Protein AF-A0A538T3M8-F1 (afdb_monomer_lite)

InterPro domains:
  IPR000246 Peptidase T2, asparaginase 2 [PF01112] (1-64)
  IPR029055 Nucleophile aminohydrolases, N-terminal [SSF56235] (3-67)

Secondary structure (DSSP, 8-state):
-EETTEEEEEEE-HHHHHHTTHHHHHHHHHHTT--HHHHHHHHHHTS-TTS-EEEEEEESS-EEEEESS---------

Foldseek 3Di:
DQDQFWFKDKDWDVVQCVVVVLRVQLVVVSVVPDAQAVSQAVSQVPRPLVIWMWMWMAGPVGIHTDISDDDDDDDDDD

Structure (mmCIF, N/CA/C/O backbone):
data_AF-A0A538T3M8-F1
#
_entry.id   AF-A0A538T3M8-F1
#
loop_
_atom_site.group_PDB
_atom_site.id
_atom_site.type_symbol
_atom_site.label_atom_id
_atom_site.label_alt_id
_atom_site.label_comp_id
_atom_site.label_asym_id
_atom_site.label_entity_id
_atom_site.label_seq_id
_atom_site.pdbx_PDB_ins_code
_atom_site.Cartn_x
_atom_site.Cartn_y
_atom_site.Cartn_z
_atom_site.occupancy
_atom_site.B_iso_or_equiv
_atom_site.auth_seq_id
_atom_site.auth_comp_id
_atom_site.auth_asym_id
_atom_site.auth_atom_id
_atom_site.pdbx_PDB_model_num
ATOM 1 N N . TYR A 1 1 ? 3.207 5.340 4.434 1.00 98.44 1 TYR A N 1
ATOM 2 C CA . TYR A 1 1 ? 2.212 6.427 4.515 1.00 98.44 1 TYR A CA 1
ATOM 3 C C . TYR A 1 1 ? 1.190 6.061 5.579 1.00 98.44 1 TYR A C 1
ATOM 5 O O . TYR A 1 1 ? 0.849 4.890 5.660 1.00 98.44 1 TYR A O 1
ATOM 13 N N . ALA A 1 2 ? 0.725 7.006 6.395 1.00 98.56 2 ALA A N 1
ATOM 14 C CA . ALA A 1 2 ? -0.291 6.752 7.417 1.00 98.56 2 ALA A CA 1
ATOM 15 C C . ALA A 1 2 ? -1.263 7.934 7.517 1.00 98.56 2 ALA A C 1
ATOM 17 O O . ALA A 1 2 ? -0.843 9.084 7.416 1.00 98.56 2 ALA A O 1
ATOM 18 N N . GLY A 1 3 ? -2.544 7.637 7.729 1.00 98.38 3 GLY A N 1
ATOM 19 C CA . GLY A 1 3 ? -3.612 8.622 7.879 1.00 98.38 3 GLY A CA 1
ATOM 20 C C . GLY A 1 3 ? -4.885 8.007 8.477 1.00 98.38 3 GLY A C 1
ATOM 21 O O . GLY A 1 3 ? -4.882 6.834 8.853 1.00 98.38 3 GLY A O 1
ATOM 22 N N . PRO A 1 4 ? -5.994 8.764 8.577 1.00 98.38 4 PRO A N 1
ATOM 23 C CA . PRO A 1 4 ? -7.203 8.310 9.268 1.00 98.38 4 PRO A CA 1
ATOM 24 C C . PRO A 1 4 ? -7.822 7.015 8.732 1.00 98.38 4 PRO A C 1
ATOM 26 O O . PRO A 1 4 ? -8.519 6.340 9.487 1.00 98.38 4 PRO A O 1
ATOM 29 N N . ALA A 1 5 ? -7.603 6.675 7.457 1.00 98.31 5 ALA A N 1
ATOM 30 C CA . ALA A 1 5 ? -8.134 5.456 6.847 1.00 98.31 5 ALA A CA 1
ATOM 31 C C . ALA A 1 5 ? -7.279 4.205 7.128 1.00 98.31 5 ALA A C 1
ATOM 33 O O . ALA A 1 5 ? -7.796 3.094 7.038 1.00 98.31 5 ALA A O 1
ATOM 34 N N . GLY A 1 6 ? -6.000 4.366 7.485 1.00 98.38 6 GLY A N 1
ATOM 35 C CA . GLY A 1 6 ? -5.067 3.251 7.637 1.00 98.38 6 GLY A CA 1
ATOM 36 C C . GLY A 1 6 ? -3.596 3.643 7.489 1.00 98.38 6 GLY A C 1
ATOM 37 O O . GLY A 1 6 ? -3.235 4.823 7.452 1.00 98.38 6 GLY A O 1
ATOM 38 N N . ALA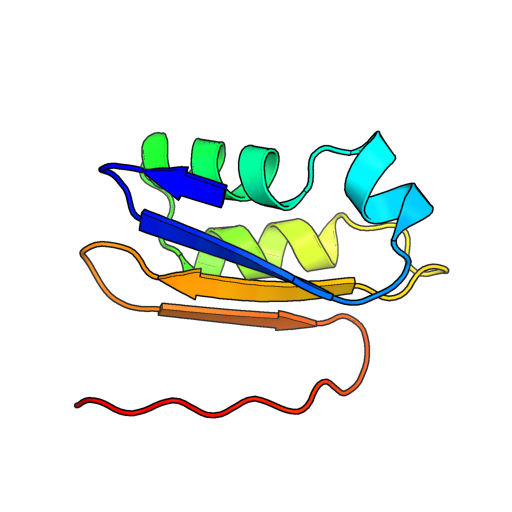 A 1 7 ? -2.729 2.642 7.381 1.00 98.81 7 ALA A N 1
ATOM 39 C CA . ALA A 1 7 ? -1.300 2.828 7.153 1.00 98.81 7 ALA A CA 1
ATOM 40 C C . ALA A 1 7 ? -0.746 1.778 6.189 1.00 98.81 7 ALA A C 1
ATOM 42 O O . ALA A 1 7 ? -1.235 0.655 6.135 1.00 98.81 7 ALA A O 1
ATOM 43 N N . VAL A 1 8 ? 0.285 2.158 5.436 1.00 98.88 8 VAL A N 1
ATOM 44 C CA . VAL A 1 8 ? 0.962 1.332 4.430 1.00 98.88 8 VAL A CA 1
ATOM 45 C C . VAL A 1 8 ? 2.473 1.505 4.564 1.00 98.88 8 VAL A C 1
ATOM 47 O O . VAL A 1 8 ? 2.964 2.641 4.601 1.00 98.88 8 VAL A O 1
ATOM 50 N N . ALA A 1 9 ? 3.215 0.401 4.573 1.00 98.75 9 ALA A N 1
ATOM 51 C CA . ALA A 1 9 ? 4.671 0.381 4.458 1.00 98.75 9 ALA A CA 1
ATOM 52 C C . ALA A 1 9 ? 5.101 -0.444 3.237 1.00 98.75 9 ALA A C 1
ATOM 54 O O . ALA A 1 9 ? 4.446 -1.424 2.881 1.00 98.75 9 ALA A O 1
ATOM 55 N N . CYS A 1 10 ? 6.200 -0.028 2.606 1.00 98.62 10 CYS A N 1
ATOM 56 C CA . CYS A 1 10 ? 6.742 -0.652 1.401 1.00 98.62 10 CYS A CA 1
ATOM 57 C C . CYS A 1 10 ? 8.178 -1.130 1.634 1.00 98.62 10 CYS A C 1
ATOM 59 O O . CYS A 1 10 ? 8.919 -0.508 2.393 1.00 98.62 10 CYS A O 1
ATOM 61 N N . THR A 1 11 ? 8.578 -2.172 0.912 1.00 98.56 11 THR A N 1
ATOM 62 C CA . THR A 1 11 ? 9.965 -2.629 0.754 1.00 98.56 11 THR A CA 1
ATOM 63 C C . THR A 1 11 ? 10.192 -3.095 -0.689 1.00 98.56 11 THR A C 1
ATOM 65 O O . THR A 1 11 ? 9.217 -3.355 -1.398 1.00 98.56 11 THR A O 1
ATOM 68 N N . GLY A 1 12 ? 11.446 -3.193 -1.129 1.00 98.19 12 GLY A N 1
ATOM 69 C CA . GLY A 1 12 ? 11.826 -3.567 -2.496 1.00 98.19 12 GLY A CA 1
ATOM 70 C C . GLY A 1 12 ? 12.681 -2.500 -3.181 1.00 98.19 12 GLY A C 1
ATOM 71 O O . GLY A 1 12 ? 13.459 -1.817 -2.517 1.00 98.19 12 GLY A O 1
ATOM 72 N N . GLU A 1 13 ? 12.521 -2.348 -4.498 1.00 98.38 13 GLU A N 1
ATOM 73 C CA . GLU A 1 13 ? 13.283 -1.391 -5.315 1.00 98.38 13 GLU A CA 1
ATOM 74 C C . GLU A 1 13 ? 12.866 0.060 -5.004 1.00 98.38 13 GLU A C 1
ATOM 76 O O . GLU A 1 13 ? 11.826 0.549 -5.465 1.00 98.38 13 GLU A O 1
ATOM 81 N N . GLY A 1 14 ? 13.670 0.752 -4.193 1.00 97.88 14 GLY A N 1
ATOM 82 C CA . GLY A 1 14 ? 13.326 2.048 -3.600 1.00 97.88 14 GLY A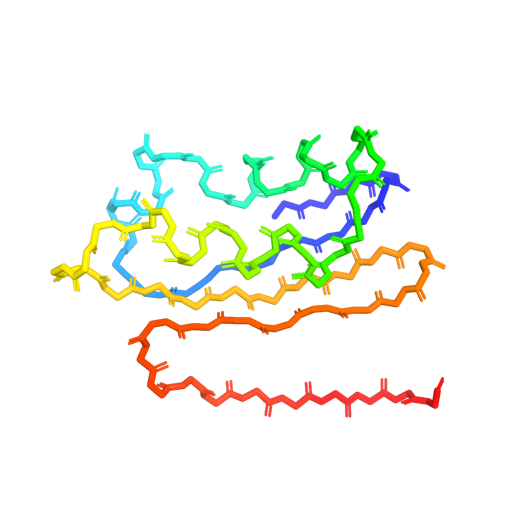 CA 1
ATOM 83 C C . GLY A 1 14 ? 13.005 3.131 -4.631 1.00 97.88 14 GLY A C 1
ATOM 84 O O . GLY A 1 14 ? 12.019 3.858 -4.497 1.00 97.88 14 GLY A O 1
ATOM 85 N N . GLU A 1 15 ? 13.784 3.202 -5.702 1.00 98.31 15 GLU A N 1
ATOM 86 C CA . GLU A 1 15 ? 13.659 4.168 -6.786 1.00 98.31 15 GLU A CA 1
ATOM 87 C C . GLU A 1 15 ? 12.305 4.034 -7.489 1.00 98.31 15 GLU A C 1
ATOM 89 O O . GLU A 1 15 ? 11.636 5.028 -7.781 1.00 98.31 15 GLU A O 1
ATOM 94 N N . GLU A 1 16 ? 11.862 2.803 -7.738 1.00 98.38 16 GLU A N 1
ATOM 95 C CA . GLU A 1 16 ? 10.595 2.533 -8.417 1.00 98.38 16 GLU A CA 1
ATOM 96 C C . GLU A 1 16 ? 9.391 2.695 -7.484 1.00 98.38 16 GLU A C 1
ATOM 98 O O . GLU A 1 16 ? 8.322 3.125 -7.939 1.00 98.38 16 GLU A O 1
ATOM 103 N N . ILE A 1 17 ? 9.580 2.422 -6.189 1.00 98.50 17 ILE A N 1
ATOM 104 C CA . ILE A 1 17 ? 8.619 2.706 -5.118 1.00 98.50 17 ILE A CA 1
ATOM 105 C C . ILE A 1 17 ? 8.372 4.218 -5.001 1.00 98.50 17 ILE A C 1
ATOM 107 O O . ILE A 1 17 ? 7.213 4.643 -4.931 1.00 98.50 17 ILE A O 1
ATOM 111 N N . ILE A 1 18 ? 9.437 5.030 -5.028 1.00 98.44 18 ILE A N 1
ATOM 112 C CA . ILE A 1 18 ? 9.365 6.498 -4.959 1.00 98.44 18 ILE A CA 1
ATOM 113 C C . ILE A 1 18 ? 8.682 7.065 -6.205 1.00 98.44 18 ILE A C 1
ATOM 115 O O . ILE A 1 18 ? 7.720 7.819 -6.071 1.00 98.44 18 ILE A O 1
ATOM 119 N N . LYS A 1 19 ? 9.108 6.663 -7.413 1.00 98.19 19 LYS A N 1
ATOM 120 C CA . LYS A 1 19 ? 8.534 7.155 -8.685 1.00 98.19 19 LYS A CA 1
ATOM 121 C C . LYS A 1 19 ? 7.016 6.969 -8.784 1.00 98.19 19 LYS A C 1
ATOM 123 O O . LYS A 1 19 ? 6.350 7.750 -9.455 1.00 98.19 19 LYS A O 1
ATOM 128 N N . ARG A 1 20 ? 6.469 5.935 -8.136 1.00 98.00 20 ARG A N 1
ATOM 129 C CA . ARG A 1 20 ? 5.029 5.607 -8.140 1.00 98.00 20 ARG A CA 1
ATOM 130 C C . ARG A 1 20 ? 4.284 6.051 -6.885 1.00 98.00 20 ARG A C 1
ATOM 132 O O . ARG A 1 20 ? 3.091 5.767 -6.763 1.00 98.00 20 ARG A O 1
ATOM 139 N N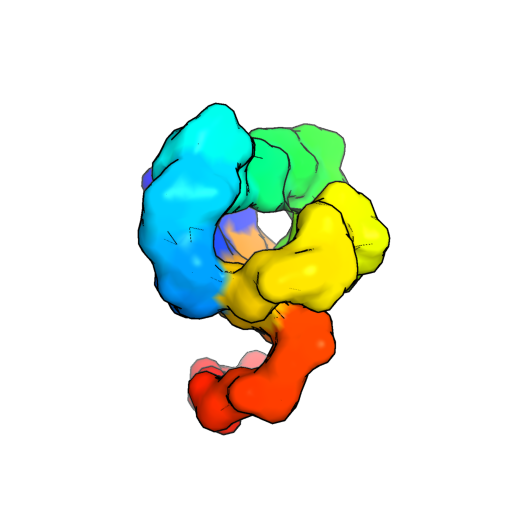 . PHE A 1 21 ? 4.970 6.700 -5.942 1.00 98.00 21 PHE A N 1
ATOM 140 C CA . PHE A 1 21 ? 4.410 7.077 -4.644 1.00 98.00 21 PHE A CA 1
ATOM 141 C C . PHE A 1 21 ? 3.708 5.896 -3.948 1.00 98.00 21 PHE A C 1
ATOM 143 O O . PHE A 1 21 ? 2.620 6.054 -3.397 1.00 98.00 21 PHE A O 1
ATOM 150 N N . MET A 1 22 ? 4.297 4.692 -3.990 1.00 98.62 22 MET A N 1
ATOM 151 C CA . MET A 1 22 ? 3.556 3.438 -3.759 1.00 98.62 22 MET A CA 1
ATOM 152 C C . MET A 1 22 ? 2.745 3.405 -2.460 1.00 98.62 22 MET A C 1
ATOM 154 O O . MET A 1 22 ? 1.568 3.054 -2.490 1.00 98.62 22 MET A O 1
ATOM 158 N N . ALA A 1 23 ? 3.330 3.813 -1.328 1.00 98.75 23 ALA A N 1
ATOM 159 C CA . ALA A 1 23 ? 2.616 3.804 -0.050 1.00 98.75 23 ALA A CA 1
ATOM 160 C C . ALA A 1 23 ? 1.392 4.738 -0.055 1.00 98.75 23 ALA A C 1
ATOM 162 O O . ALA A 1 23 ? 0.358 4.400 0.514 1.00 98.75 23 ALA A O 1
ATOM 163 N N . HIS A 1 24 ? 1.510 5.907 -0.692 1.00 98.75 24 HIS A N 1
ATOM 164 C CA . HIS A 1 24 ? 0.413 6.865 -0.833 1.00 98.75 24 HIS A CA 1
ATOM 165 C C . HIS A 1 24 ? -0.644 6.348 -1.817 1.00 98.75 24 HIS A C 1
ATOM 167 O O . HIS A 1 24 ? -1.830 6.381 -1.518 1.00 98.75 24 HIS A O 1
ATOM 173 N N . SER A 1 25 ? -0.226 5.805 -2.961 1.00 98.62 25 SER A N 1
ATOM 174 C CA . SER A 1 25 ? -1.128 5.248 -3.976 1.00 98.62 25 SER A CA 1
ATOM 175 C C . SER A 1 25 ? -1.982 4.095 -3.433 1.00 98.62 25 SER A C 1
ATOM 177 O O . SER A 1 25 ? -3.173 4.019 -3.730 1.00 98.62 25 SER A O 1
ATOM 179 N N . VAL A 1 26 ? -1.413 3.223 -2.593 1.00 98.81 26 VAL A N 1
ATOM 180 C CA . VAL A 1 26 ? -2.169 2.168 -1.895 1.00 98.81 26 VAL A CA 1
ATOM 181 C C . VAL A 1 26 ? -3.093 2.765 -0.833 1.00 98.81 26 VAL A C 1
ATOM 183 O O . VAL A 1 26 ? -4.261 2.388 -0.768 1.00 98.81 26 VAL A O 1
ATOM 186 N N . TYR A 1 27 ? -2.607 3.725 -0.037 1.00 98.88 27 TYR A N 1
ATOM 187 C CA . TYR A 1 27 ? -3.432 4.401 0.967 1.00 98.88 27 TYR A CA 1
ATOM 188 C C . TYR A 1 27 ? -4.669 5.067 0.346 1.00 98.88 27 TYR A C 1
ATOM 190 O O . TYR A 1 27 ? -5.765 4.922 0.875 1.00 98.88 27 TYR A O 1
ATOM 198 N N . GLU A 1 28 ? -4.532 5.725 -0.805 1.00 98.75 28 GLU A N 1
ATOM 199 C CA . GLU A 1 28 ? -5.651 6.360 -1.514 1.00 98.75 28 GLU A CA 1
ATOM 200 C C . GLU A 1 28 ? -6.739 5.365 -1.929 1.00 98.75 28 GLU A C 1
ATOM 202 O O . GLU A 1 28 ? -7.922 5.702 -1.955 1.00 98.75 28 GLU A O 1
ATOM 207 N N . ARG A 1 29 ? -6.369 4.118 -2.235 1.00 98.50 29 ARG A N 1
ATOM 208 C CA . ARG A 1 29 ? -7.342 3.058 -2.533 1.00 98.50 29 ARG A CA 1
ATOM 209 C C . ARG A 1 29 ? -8.109 2.649 -1.280 1.00 98.50 29 ARG A C 1
ATOM 211 O O . ARG A 1 29 ? -9.327 2.503 -1.345 1.00 98.50 29 ARG A O 1
ATOM 218 N N . ILE A 1 30 ? -7.410 2.526 -0.151 1.00 98.75 30 ILE A N 1
ATOM 219 C CA . ILE A 1 30 ? -8.023 2.249 1.156 1.00 98.75 30 ILE A CA 1
ATOM 220 C C . ILE A 1 30 ? -8.966 3.394 1.549 1.00 98.75 30 ILE A C 1
ATOM 222 O O . ILE A 1 30 ? -10.115 3.161 1.911 1.00 98.75 30 ILE A O 1
ATOM 226 N N . ALA A 1 31 ? -8.530 4.647 1.393 1.00 98.56 31 ALA A N 1
ATOM 227 C CA . ALA A 1 31 ? -9.351 5.830 1.652 1.00 98.56 31 ALA A CA 1
ATOM 228 C C . ALA A 1 31 ? -10.614 5.898 0.771 1.00 98.56 31 ALA A C 1
ATOM 230 O O . ALA A 1 31 ? -11.628 6.447 1.198 1.00 98.56 31 ALA A O 1
ATOM 231 N N . LYS A 1 32 ? -10.579 5.304 -0.429 1.00 98.38 32 LYS A N 1
ATOM 232 C CA . LYS A 1 32 ? -11.731 5.161 -1.340 1.00 98.38 32 LYS A CA 1
ATOM 233 C C . LYS A 1 32 ? -12.603 3.930 -1.056 1.00 98.38 32 LYS A C 1
ATOM 235 O O . LYS A 1 32 ? -13.570 3.705 -1.778 1.00 98.38 32 LYS A O 1
ATOM 240 N N . GLY A 1 33 ? -12.292 3.161 -0.013 1.00 97.88 33 GLY A N 1
ATOM 241 C CA . GLY A 1 33 ? -13.114 2.052 0.473 1.00 97.88 33 GLY A CA 1
ATOM 242 C C . GLY A 1 33 ? -12.626 0.653 0.100 1.00 97.88 33 GLY A C 1
ATOM 243 O O . GLY A 1 33 ? -13.316 -0.311 0.421 1.00 97.88 33 GLY A O 1
ATOM 244 N N . ALA A 1 34 ? -11.465 0.505 -0.549 1.00 98.38 34 ALA A N 1
ATOM 245 C CA . ALA A 1 34 ? -10.859 -0.817 -0.711 1.00 98.38 34 ALA A CA 1
ATOM 246 C C . ALA A 1 34 ? -10.386 -1.360 0.648 1.00 98.38 34 ALA A C 1
ATOM 248 O O . ALA A 1 34 ? -9.894 -0.596 1.478 1.00 98.38 34 ALA A O 1
ATOM 249 N N . SER A 1 35 ? -10.469 -2.676 0.855 1.00 98.50 35 SER A N 1
ATOM 250 C CA . SER A 1 35 ? -9.830 -3.293 2.020 1.00 98.50 35 SER A CA 1
ATOM 251 C C . SER A 1 35 ? -8.303 -3.190 1.908 1.00 98.50 35 SER A C 1
ATOM 253 O O . SER A 1 35 ? -7.745 -3.191 0.804 1.00 98.50 35 SER A O 1
ATOM 255 N N . ALA A 1 36 ? -7.603 -3.144 3.044 1.00 98.50 36 ALA A N 1
ATOM 256 C CA . ALA A 1 36 ? -6.142 -3.147 3.088 1.00 98.50 36 ALA A CA 1
ATOM 257 C C . ALA A 1 36 ? -5.551 -4.325 2.298 1.00 98.50 36 ALA A C 1
ATOM 259 O O . ALA A 1 36 ? -4.560 -4.150 1.591 1.00 98.50 36 ALA A O 1
ATOM 260 N N . ARG A 1 37 ? -6.189 -5.501 2.373 1.00 98.50 37 ARG A N 1
ATOM 261 C CA . ARG A 1 37 ? -5.795 -6.709 1.642 1.00 98.50 37 ARG A CA 1
ATOM 262 C C . ARG A 1 37 ? -5.927 -6.542 0.130 1.00 98.50 37 ARG A C 1
ATOM 264 O O . ARG A 1 37 ? -4.936 -6.710 -0.578 1.00 98.50 37 ARG A O 1
ATOM 271 N N . ASP A 1 38 ? -7.100 -6.152 -0.360 1.00 98.69 38 ASP A N 1
ATOM 272 C CA . ASP A 1 38 ? -7.323 -5.997 -1.803 1.00 98.69 38 ASP A CA 1
ATOM 273 C C . ASP A 1 38 ? -6.419 -4.907 -2.390 1.00 98.69 38 ASP A C 1
ATOM 275 O O . ASP A 1 38 ? -5.882 -5.046 -3.492 1.00 98.69 38 ASP A O 1
ATOM 279 N N . ALA A 1 39 ? -6.209 -3.823 -1.633 1.00 98.75 39 ALA A N 1
ATOM 280 C CA . ALA A 1 39 ? -5.370 -2.711 -2.049 1.00 98.75 39 ALA A CA 1
ATOM 281 C C . ALA A 1 39 ? -3.900 -3.116 -2.237 1.00 98.75 39 ALA A C 1
ATOM 283 O O . ALA A 1 39 ? -3.302 -2.731 -3.245 1.00 98.75 39 ALA A O 1
ATOM 284 N N . VAL A 1 40 ? -3.314 -3.886 -1.309 1.00 98.81 40 VAL A N 1
ATOM 285 C CA . VAL A 1 40 ? -1.921 -4.344 -1.458 1.00 98.81 40 VAL A CA 1
ATOM 286 C C . VAL A 1 40 ? -1.784 -5.418 -2.531 1.00 98.81 40 VAL A C 1
ATOM 288 O O . VAL A 1 40 ? -0.839 -5.363 -3.316 1.00 98.81 40 VAL A O 1
ATOM 291 N N . GLU A 1 41 ? -2.728 -6.358 -2.623 1.00 98.69 41 GLU A N 1
ATOM 292 C CA . GLU A 1 41 ? -2.679 -7.426 -3.623 1.00 98.69 41 GLU A CA 1
ATOM 293 C C . GLU A 1 41 ? -2.753 -6.868 -5.051 1.00 98.69 41 GLU A C 1
ATOM 295 O O . GLU A 1 41 ? -1.971 -7.266 -5.916 1.00 98.69 41 GLU A O 1
ATOM 300 N N . GLU A 1 42 ? -3.648 -5.911 -5.316 1.00 98.50 42 GLU A N 1
ATOM 301 C CA . GLU A 1 42 ? -3.731 -5.295 -6.641 1.00 98.50 42 GLU A CA 1
ATOM 302 C C . GLU A 1 42 ? -2.512 -4.424 -6.953 1.00 98.50 42 GLU A C 1
ATOM 304 O O . GLU A 1 42 ? -2.023 -4.441 -8.082 1.00 98.50 42 GLU A O 1
ATOM 309 N N . ALA A 1 43 ? -1.977 -3.710 -5.961 1.00 98.50 43 ALA A N 1
ATOM 310 C CA . ALA A 1 43 ? -0.772 -2.912 -6.150 1.00 98.50 43 ALA A CA 1
ATOM 311 C C . ALA A 1 43 ? 0.443 -3.772 -6.520 1.00 98.50 43 ALA A C 1
ATOM 313 O O . ALA A 1 43 ? 1.200 -3.388 -7.408 1.00 98.50 43 ALA A O 1
ATOM 314 N N . VAL A 1 44 ? 0.601 -4.946 -5.898 1.00 98.56 44 VAL A N 1
ATOM 315 C CA . VAL A 1 44 ? 1.649 -5.904 -6.274 1.00 98.56 44 VAL A CA 1
ATOM 316 C C . VAL A 1 44 ? 1.404 -6.487 -7.664 1.00 98.56 44 VAL A C 1
ATOM 318 O O . VAL A 1 44 ? 2.341 -6.534 -8.458 1.00 98.56 44 VAL A O 1
ATOM 321 N N . ARG A 1 45 ? 0.162 -6.870 -8.001 1.00 98.31 45 ARG A N 1
ATOM 322 C CA . ARG A 1 45 ? -0.184 -7.379 -9.345 1.00 98.31 45 ARG A CA 1
ATOM 323 C C . ARG A 1 45 ? 0.103 -6.367 -10.459 1.00 98.31 45 ARG A C 1
ATOM 325 O O . ARG A 1 45 ? 0.479 -6.767 -11.553 1.00 98.31 45 ARG A O 1
ATOM 332 N N . ALA A 1 46 ? -0.088 -5.077 -10.192 1.00 97.56 46 ALA A N 1
ATOM 333 C CA . ALA A 1 46 ? 0.138 -4.004 -11.160 1.00 97.56 46 ALA A CA 1
ATOM 334 C C . ALA A 1 46 ? 1.594 -3.495 -11.200 1.00 97.56 46 ALA A C 1
ATOM 336 O O . ALA A 1 46 ? 1.931 -2.666 -12.051 1.00 97.56 46 ALA A O 1
ATOM 337 N N . PHE A 1 47 ? 2.461 -3.938 -10.283 1.00 97.94 47 PHE A N 1
ATOM 338 C CA . PHE A 1 47 ? 3.847 -3.481 -10.230 1.00 97.94 47 PHE A CA 1
ATOM 339 C C . PHE A 1 47 ? 4.693 -4.168 -11.315 1.00 97.94 47 PHE A C 1
ATOM 341 O O . PHE A 1 47 ? 4.499 -5.359 -11.565 1.00 97.94 47 PHE A O 1
ATOM 348 N N . PRO A 1 48 ? 5.639 -3.469 -11.977 1.00 97.12 48 PRO A N 1
ATOM 349 C CA . PRO A 1 48 ? 6.435 -4.087 -13.032 1.00 97.12 48 PRO A CA 1
ATOM 350 C C . PRO A 1 48 ? 7.216 -5.294 -12.507 1.00 97.12 48 PRO A C 1
ATOM 352 O O . PRO A 1 48 ? 8.018 -5.163 -11.587 1.00 97.12 48 PRO A O 1
ATOM 355 N N . GLU A 1 49 ? 7.027 -6.447 -13.145 1.00 95.81 49 GLU A N 1
ATOM 356 C CA . GLU A 1 49 ? 7.532 -7.743 -12.669 1.00 95.81 49 GLU A CA 1
ATOM 357 C C . GLU A 1 49 ? 9.053 -7.790 -12.465 1.00 95.81 49 GLU A C 1
ATOM 359 O O . GLU A 1 49 ? 9.543 -8.542 -11.625 1.00 95.81 49 GLU A O 1
ATOM 364 N N . ARG A 1 50 ? 9.809 -6.971 -13.208 1.00 97.56 50 ARG A N 1
ATOM 365 C CA . ARG A 1 50 ? 11.274 -6.896 -13.106 1.00 97.56 50 ARG A CA 1
ATOM 366 C C . ARG A 1 50 ? 11.789 -6.269 -11.806 1.00 97.56 50 ARG A C 1
ATOM 368 O O . ARG A 1 50 ? 12.983 -6.355 -11.556 1.00 97.56 50 ARG A O 1
ATOM 375 N N . PHE A 1 51 ? 10.933 -5.595 -11.041 1.00 98.19 51 PHE A N 1
ATOM 376 C CA . PHE A 1 51 ? 11.311 -4.897 -9.817 1.00 98.19 51 PHE A CA 1
ATOM 377 C C . PHE A 1 51 ? 10.644 -5.534 -8.614 1.00 98.19 51 PHE A C 1
ATOM 379 O O . PHE A 1 51 ? 9.474 -5.910 -8.672 1.00 98.19 51 PHE A O 1
ATOM 386 N N . ASP A 1 52 ? 11.363 -5.585 -7.505 1.00 98.25 52 ASP A N 1
ATOM 387 C CA . ASP A 1 52 ? 10.848 -6.185 -6.287 1.00 98.25 52 ASP A CA 1
ATOM 388 C C . ASP A 1 52 ? 9.939 -5.198 -5.549 1.00 98.25 52 ASP A C 1
ATOM 390 O O . ASP A 1 52 ? 10.246 -4.009 -5.421 1.00 98.25 52 ASP A O 1
ATOM 394 N N . LEU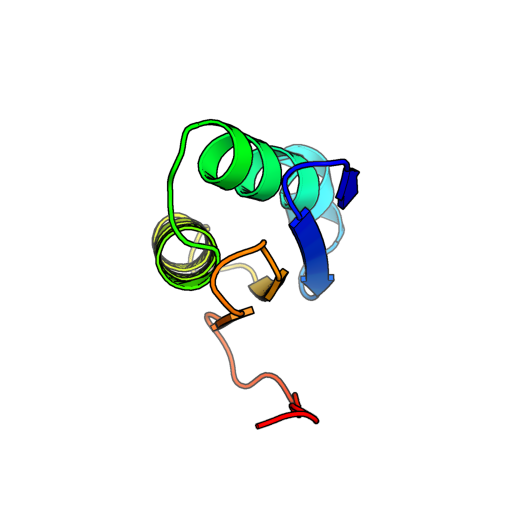 A 1 53 ? 8.810 -5.700 -5.055 1.00 98.75 53 LEU A N 1
ATOM 395 C CA . LEU A 1 53 ? 7.872 -4.958 -4.226 1.00 98.75 53 LEU A CA 1
ATOM 396 C C . LEU A 1 53 ? 7.268 -5.877 -3.171 1.00 98.75 53 LEU A C 1
ATOM 398 O O . LEU A 1 53 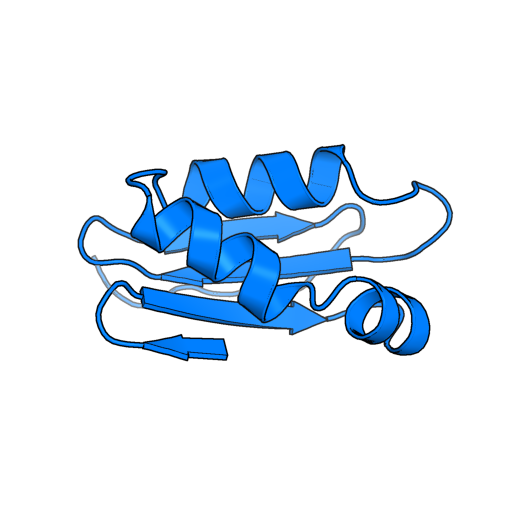? 6.708 -6.929 -3.483 1.00 98.75 53 LEU A O 1
ATOM 402 N N . GLY A 1 54 ? 7.311 -5.407 -1.932 1.00 98.81 54 GLY A N 1
ATOM 403 C CA . GLY A 1 54 ? 6.551 -5.926 -0.812 1.00 98.81 54 GLY A CA 1
ATOM 404 C C . GLY A 1 54 ? 5.784 -4.808 -0.116 1.00 98.81 54 GLY A C 1
ATOM 405 O O . GLY A 1 54 ? 6.268 -3.680 0.009 1.00 98.81 54 GLY A O 1
ATOM 406 N N . LEU A 1 55 ? 4.570 -5.119 0.317 1.00 98.88 55 LEU A N 1
ATOM 407 C CA . LEU A 1 55 ? 3.647 -4.193 0.953 1.00 98.88 55 LEU A CA 1
ATOM 408 C C . LEU A 1 55 ? 3.037 -4.843 2.189 1.00 98.88 55 LEU A C 1
ATOM 410 O O . LEU A 1 55 ? 2.591 -5.991 2.144 1.00 98.88 55 LEU A O 1
ATOM 414 N N . ILE A 1 56 ? 2.950 -4.063 3.261 1.00 98.81 56 ILE A N 1
ATOM 415 C CA . ILE A 1 56 ? 2.050 -4.333 4.382 1.00 98.81 56 ILE A CA 1
ATOM 416 C C . ILE A 1 56 ? 1.133 -3.132 4.570 1.00 98.81 56 ILE A C 1
ATOM 418 O O . ILE A 1 56 ? 1.565 -1.982 4.438 1.00 98.81 56 ILE A O 1
ATOM 422 N N . ALA A 1 57 ? -0.130 -3.396 4.874 1.00 98.81 57 ALA A N 1
ATOM 423 C CA . ALA A 1 57 ? -1.112 -2.365 5.153 1.00 98.81 57 ALA A CA 1
ATOM 424 C C . ALA A 1 57 ? -2.050 -2.777 6.284 1.00 98.81 57 ALA A C 1
ATOM 426 O O . ALA A 1 57 ? -2.313 -3.960 6.492 1.00 98.81 57 ALA A O 1
ATOM 427 N N . VAL A 1 58 ? -2.574 -1.782 6.988 1.00 98.44 58 VAL A N 1
ATOM 428 C CA . VAL A 1 58 ? -3.630 -1.926 7.995 1.00 98.44 58 VAL A CA 1
ATOM 429 C C . VAL A 1 58 ? -4.702 -0.874 7.746 1.00 98.44 58 VAL A C 1
ATOM 431 O O . VAL A 1 58 ? -4.384 0.252 7.356 1.0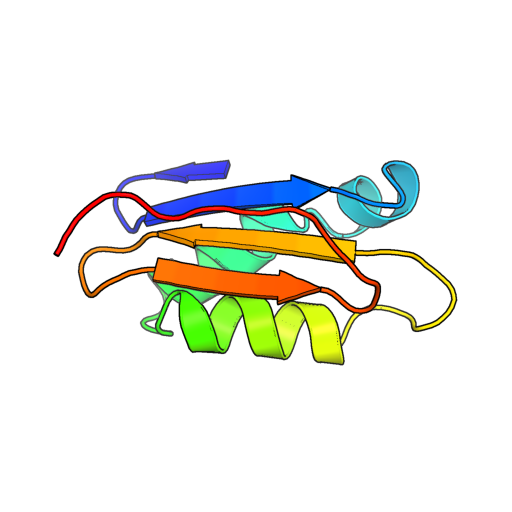0 98.44 58 VAL A O 1
ATOM 434 N N . ASP A 1 59 ? -5.957 -1.224 7.988 1.00 98.00 59 ASP A N 1
ATOM 435 C CA . ASP A 1 59 ? -7.102 -0.315 7.974 1.00 98.00 59 ASP A CA 1
ATOM 436 C C . ASP A 1 59 ? -8.013 -0.586 9.189 1.00 98.00 59 ASP A C 1
ATOM 438 O O . ASP A 1 59 ? -7.631 -1.273 10.136 1.00 98.00 59 ASP A O 1
ATOM 442 N N . ARG A 1 60 ? -9.221 -0.010 9.202 1.00 95.19 60 ARG A N 1
ATOM 443 C CA . ARG A 1 60 ? -10.197 -0.231 10.287 1.00 95.19 60 ARG A CA 1
ATOM 444 C C . ARG A 1 60 ? -10.807 -1.636 10.322 1.00 95.19 60 ARG A C 1
ATOM 446 O O . ARG A 1 60 ? -11.444 -1.976 11.314 1.00 95.19 60 ARG A O 1
ATOM 453 N N . GLN A 1 61 ? -10.695 -2.394 9.239 1.00 93.31 61 GLN A N 1
ATOM 454 C CA . GLN A 1 61 ? -11.355 -3.683 9.033 1.00 93.31 61 GLN A CA 1
ATOM 455 C C . GLN A 1 61 ? -10.370 -4.853 9.166 1.00 93.31 61 GLN A C 1
ATOM 457 O O . GLN A 1 61 ? -10.793 -5.978 9.419 1.00 93.31 61 GLN A O 1
ATOM 462 N N . GLY A 1 62 ? -9.067 -4.603 9.033 1.00 96.56 62 GLY A N 1
ATOM 463 C CA . GLY A 1 62 ? -8.028 -5.602 9.210 1.00 96.56 62 GLY A CA 1
ATOM 464 C C . GLY A 1 62 ? -6.686 -5.165 8.634 1.00 96.56 62 GLY A C 1
ATOM 465 O O . GLY A 1 62 ? -6.257 -4.017 8.755 1.00 96.56 62 GLY A O 1
ATOM 466 N N . TRP A 1 63 ? -5.987 -6.122 8.032 1.00 97.88 63 TRP A N 1
ATOM 467 C CA . TRP A 1 63 ? -4.644 -5.940 7.499 1.00 97.88 63 TRP A CA 1
ATOM 468 C C . TRP A 1 63 ? -4.458 -6.705 6.188 1.00 97.88 63 TRP A C 1
ATOM 470 O O . TRP A 1 63 ? -5.226 -7.607 5.850 1.00 97.88 63 TRP A O 1
ATOM 480 N N . GLY A 1 64 ? -3.427 -6.326 5.441 1.00 98.06 64 GLY A N 1
ATOM 481 C CA . GLY A 1 64 ? -3.048 -6.934 4.175 1.00 98.06 64 GLY A CA 1
ATOM 482 C C . GLY A 1 64 ? -1.537 -7.050 4.046 1.00 98.06 64 GLY A C 1
ATOM 483 O O . GLY A 1 64 ? -0.796 -6.167 4.477 1.00 98.06 64 GLY A O 1
ATOM 484 N N . VAL A 1 65 ? -1.090 -8.131 3.413 1.00 98.62 65 VAL A N 1
ATOM 485 C CA . VAL A 1 65 ? 0.299 -8.342 3.004 1.00 98.62 65 VAL A CA 1
ATOM 486 C C . VAL A 1 65 ? 0.323 -8.885 1.584 1.00 98.62 65 VAL A C 1
ATOM 488 O O . VAL A 1 65 ? -0.437 -9.792 1.250 1.00 98.62 65 VAL A O 1
ATOM 491 N N . ALA A 1 66 ? 1.196 -8.341 0.746 1.00 98.69 66 ALA A N 1
ATOM 492 C CA . ALA A 1 66 ? 1.450 -8.874 -0.585 1.00 98.69 66 ALA A CA 1
ATOM 493 C C . ALA A 1 66 ? 2.881 -8.549 -1.008 1.00 98.69 66 ALA A C 1
ATOM 495 O O . ALA A 1 66 ? 3.412 -7.493 -0.666 1.00 98.69 66 ALA A O 1
ATOM 496 N N . ALA A 1 67 ? 3.501 -9.446 -1.770 1.00 98.62 67 ALA A N 1
ATOM 497 C CA . ALA A 1 67 ? 4.811 -9.224 -2.364 1.00 98.62 67 ALA A CA 1
ATOM 498 C C . ALA A 1 67 ? 4.956 -10.032 -3.660 1.00 98.62 67 ALA A C 1
ATOM 500 O O . ALA A 1 67 ? 4.366 -11.106 -3.783 1.00 98.62 67 ALA A O 1
ATOM 501 N N . ASN A 1 68 ? 5.732 -9.530 -4.625 1.00 98.25 68 ASN A N 1
ATOM 502 C CA . ASN A 1 68 ? 6.046 -10.259 -5.867 1.00 98.25 68 ASN A CA 1
ATOM 503 C C . ASN A 1 68 ? 7.306 -11.139 -5.749 1.00 98.25 68 ASN A C 1
ATOM 505 O O . ASN A 1 68 ? 7.657 -11.857 -6.688 1.00 98.25 68 ASN A O 1
ATOM 509 N N . ARG A 1 69 ? 7.964 -11.103 -4.587 1.00 98.06 69 ARG A N 1
ATOM 510 C CA . ARG A 1 69 ? 9.070 -11.966 -4.157 1.00 98.06 69 ARG A CA 1
ATOM 511 C C . ARG A 1 69 ? 8.832 -12.424 -2.717 1.00 98.06 69 ARG A C 1
ATOM 513 O O . ARG A 1 69 ? 8.031 -11.800 -2.018 1.00 98.06 69 ARG A O 1
ATOM 520 N N . PRO A 1 70 ? 9.523 -13.473 -2.235 1.00 97.94 70 PRO A N 1
ATOM 521 C CA . PRO A 1 70 ? 9.496 -13.823 -0.820 1.00 97.94 70 PRO A CA 1
ATOM 522 C C . PRO A 1 70 ? 9.867 -12.621 0.061 1.00 97.94 70 PRO A C 1
ATOM 524 O O . PRO A 1 70 ? 10.939 -12.041 -0.086 1.00 97.94 70 PRO A O 1
ATOM 527 N N . MET A 1 71 ? 8.980 -12.260 0.987 1.00 98.19 71 MET A N 1
ATOM 528 C CA . MET A 1 71 ? 9.171 -11.172 1.946 1.00 98.19 71 MET A CA 1
ATOM 529 C C . MET A 1 71 ? 8.882 -11.707 3.346 1.00 98.19 71 MET A C 1
ATOM 531 O O . MET A 1 71 ? 7.811 -12.261 3.589 1.00 98.19 71 MET A O 1
ATOM 535 N N . ALA A 1 72 ? 9.821 -11.533 4.275 1.00 98.25 72 ALA A N 1
ATOM 536 C CA . ALA A 1 72 ? 9.583 -11.857 5.676 1.00 98.25 72 ALA A CA 1
ATOM 537 C C . ALA A 1 72 ? 8.582 -10.862 6.285 1.00 98.25 72 ALA A C 1
ATOM 539 O O . ALA A 1 72 ? 8.761 -9.649 6.175 1.00 98.25 72 ALA A O 1
ATOM 540 N N . TYR A 1 73 ? 7.544 -11.373 6.944 1.00 97.44 73 TYR A N 1
ATOM 541 C CA . TYR A 1 73 ? 6.584 -10.571 7.697 1.00 97.44 73 TYR A CA 1
ATOM 542 C C . TYR A 1 73 ? 6.024 -11.378 8.871 1.00 97.44 73 TYR A C 1
ATOM 544 O O . TYR A 1 73 ? 6.146 -12.602 8.925 1.00 97.44 73 TYR A O 1
ATOM 552 N N . GLY A 1 74 ? 5.393 -10.680 9.807 1.00 96.12 74 GLY A N 1
ATOM 553 C CA . GLY A 1 74 ? 4.646 -11.281 10.899 1.00 96.12 74 GLY A CA 1
ATOM 554 C C . GLY A 1 74 ? 3.473 -10.391 11.277 1.00 96.12 74 GLY A C 1
ATOM 555 O O . GLY A 1 74 ? 3.467 -9.195 10.986 1.00 96.12 74 GLY A O 1
ATOM 556 N N . THR A 1 75 ? 2.477 -10.981 11.923 1.00 94.38 75 THR A N 1
ATOM 557 C CA . THR A 1 75 ? 1.288 -10.278 12.408 1.00 94.38 75 THR A CA 1
ATOM 558 C C . THR A 1 75 ? 1.070 -10.613 13.873 1.00 94.38 75 THR A C 1
ATOM 560 O O . THR A 1 75 ? 1.255 -11.759 14.280 1.00 94.38 75 THR A O 1
ATOM 563 N N . ALA A 1 76 ? 0.663 -9.626 14.664 1.00 90.56 76 ALA A N 1
ATOM 564 C CA . ALA A 1 76 ? 0.326 -9.806 16.070 1.00 90.56 76 ALA A CA 1
ATOM 565 C C . ALA A 1 76 ? -1.022 -9.136 16.352 1.00 90.56 76 ALA A C 1
ATOM 567 O O . ALA A 1 76 ? -1.207 -7.963 16.035 1.00 90.56 76 ALA A O 1
ATOM 568 N N . GLY A 1 77 ? -1.953 -9.896 16.929 1.00 74.62 77 GLY A N 1
ATOM 569 C CA . GLY A 1 77 ? -3.353 -9.502 17.111 1.00 74.62 77 GLY A CA 1
ATOM 570 C C . GLY A 1 77 ? -4.292 -10.604 16.617 1.00 74.62 77 GLY A C 1
ATOM 571 O O . GLY A 1 77 ? -3.965 -11.289 15.649 1.00 74.62 77 GLY A O 1
ATOM 572 N N . ARG A 1 78 ? -5.399 -10.823 17.336 1.00 56.44 78 ARG A N 1
ATOM 573 C CA . ARG A 1 78 ? -6.502 -11.691 16.896 1.00 56.44 78 ARG A CA 1
ATOM 574 C C . ARG A 1 78 ? -7.439 -10.914 15.991 1.00 56.44 78 ARG A C 1
ATOM 576 O O . ARG A 1 78 ? -7.704 -9.744 16.342 1.00 56.44 78 ARG A O 1
#

Organism: Eiseniibacteriota bacterium (NCBI:txid2212470)

pLDDT: mean 97.21, std 5.49, range [56.44, 98.88]

Sequence (78 aa):
YAGPAGAVACTGEGEEIIKRFMAHSVYERIAKGASARDAVEEAVRAFPERFDLGLIAVDRQGWGVAANRPMAYGTAGR

Radius of gyration: 11.55 Å; chains: 1; bounding box: 27×22×30 Å